Protein AF-A0A1Y2BAD6-F1 (afdb_monomer_lite)

Foldseek 3Di:
DDDDDDDDDDDDDDDDDDDDDDDDDDDDDDDDDDDDDDDDDPDPDPPPDPPDPDDDQALVLVLLLLVLLLDPQQLVVFPLQVLQVVVDDPRHSVNLNCCCNPPLSVLLNCVSNVNPSPCRLVPRPDALVSSLSSLVSSLVSSVSGPVVVSCVVRVDHPVVSNCCSNPPSNVVSSVVSND

Sequence (179 aa):
MQVGEGGKTKEEDCVEEQSSQTPGATPKSTPKKRKAPSSLVDDSSPSKKKPAPAEKVTSSQRVVILEGLNQPAVYKSVDMNKLATSFGGDVTAPKLVRHWREVLFFDLKAFFSGEAAKKSLGKASMGPEVRKGLWQAMVQACDKVDWKVVEERTGLSASKLKRHLRESMRKEGERFIAH

Radius of gyration: 30.67 Å; chains: 1; bounding box: 103×55×70 Å

Structure (mmCIF, N/CA/C/O backbone):
data_AF-A0A1Y2BAD6-F1
#
_entry.id   AF-A0A1Y2BAD6-F1
#
loop_
_atom_site.group_PDB
_atom_site.id
_atom_site.type_symbol
_atom_site.label_atom_id
_atom_site.label_alt_id
_atom_site.label_comp_id
_atom_site.label_asym_id
_atom_site.label_entity_id
_atom_site.label_seq_id
_atom_site.pdbx_PDB_ins_code
_atom_site.Cartn_x
_atom_site.Cartn_y
_atom_site.Cartn_z
_atom_site.occupancy
_atom_site.B_iso_or_equiv
_atom_site.auth_seq_id
_atom_site.auth_comp_id
_atom_site.auth_asym_id
_atom_site.auth_atom_id
_atom_site.pdbx_PDB_model_num
ATOM 1 N N . MET A 1 1 ? 69.033 7.366 4.267 1.00 39.00 1 MET A N 1
ATOM 2 C CA . MET A 1 1 ? 68.707 8.799 4.086 1.00 39.00 1 MET A CA 1
ATOM 3 C C . MET A 1 1 ? 67.229 8.835 3.725 1.00 39.00 1 MET A C 1
ATOM 5 O O . MET A 1 1 ? 66.862 8.057 2.864 1.00 39.00 1 MET A O 1
ATOM 9 N N . GLN A 1 2 ? 66.311 9.572 4.331 1.00 46.62 2 GLN A N 1
ATOM 10 C CA . GLN A 1 2 ? 66.334 10.571 5.390 1.00 46.62 2 GLN A CA 1
ATOM 11 C C . GLN A 1 2 ? 64.877 10.698 5.887 1.00 46.62 2 GLN A C 1
ATOM 13 O O . GLN A 1 2 ? 63.937 10.346 5.180 1.00 46.62 2 GLN A O 1
ATOM 18 N N . VAL A 1 3 ? 64.765 11.120 7.139 1.00 49.41 3 VAL A N 1
ATOM 19 C CA . VAL A 1 3 ? 63.607 11.272 8.034 1.00 49.41 3 VAL A CA 1
ATOM 20 C C . VAL A 1 3 ? 62.677 12.460 7.723 1.00 49.41 3 VAL A C 1
ATOM 22 O O . VAL A 1 3 ? 63.085 13.403 7.051 1.00 49.41 3 VAL A O 1
ATOM 25 N N . GLY A 1 4 ? 61.477 12.426 8.319 1.00 44.97 4 GLY A N 1
ATOM 26 C CA . GLY A 1 4 ? 60.566 13.555 8.601 1.00 44.97 4 GLY A CA 1
ATOM 27 C C . GLY A 1 4 ? 59.176 12.994 8.944 1.00 44.97 4 GLY A C 1
ATOM 28 O O . GLY A 1 4 ? 58.503 12.512 8.043 1.00 44.97 4 GLY A O 1
ATOM 29 N N . GLU A 1 5 ? 58.734 12.768 10.189 1.00 43.81 5 GLU A N 1
ATOM 30 C CA . GLU A 1 5 ? 58.626 13.595 11.414 1.00 43.81 5 GLU A CA 1
ATOM 31 C C . GLU A 1 5 ? 57.752 14.860 11.305 1.00 43.81 5 GLU A C 1
ATOM 33 O O . GLU A 1 5 ? 57.951 15.698 10.432 1.00 43.81 5 GLU A O 1
ATOM 38 N N . GLY A 1 6 ? 56.831 14.990 12.274 1.00 41.34 6 GLY A N 1
ATOM 39 C CA . GLY A 1 6 ? 56.012 16.172 12.585 1.00 41.34 6 GLY A CA 1
ATOM 40 C C . GLY A 1 6 ? 54.506 15.904 12.441 1.00 41.34 6 GLY A C 1
ATOM 41 O O . GLY A 1 6 ? 54.054 15.503 11.381 1.00 41.34 6 GLY A O 1
ATOM 42 N N . GLY A 1 7 ? 53.631 16.084 13.429 1.00 40.19 7 GLY A N 1
ATOM 43 C CA . GLY A 1 7 ? 53.750 16.686 14.751 1.00 40.19 7 GLY A CA 1
ATOM 44 C C . GLY A 1 7 ? 52.349 16.781 15.382 1.00 40.19 7 GLY A C 1
ATOM 45 O O . GLY A 1 7 ? 51.339 16.867 14.692 1.00 40.19 7 GLY A O 1
ATOM 46 N N . LYS A 1 8 ? 52.319 16.700 16.708 1.00 42.94 8 LYS A N 1
ATOM 47 C CA . LYS A 1 8 ? 51.188 16.635 17.650 1.00 42.94 8 LYS A CA 1
ATOM 48 C C . LYS A 1 8 ? 51.010 18.003 18.321 1.00 42.94 8 LYS A C 1
ATOM 50 O O . LYS A 1 8 ? 52.051 18.565 18.618 1.00 42.94 8 LYS A O 1
ATOM 55 N N . THR A 1 9 ? 49.768 18.427 18.628 1.00 42.84 9 THR A N 1
ATOM 56 C CA . THR A 1 9 ? 49.246 19.128 19.856 1.00 42.84 9 THR A CA 1
ATOM 57 C C . THR A 1 9 ? 47.919 19.855 19.536 1.00 42.84 9 THR A C 1
ATOM 59 O O . THR A 1 9 ? 47.806 20.398 18.445 1.00 42.84 9 THR A O 1
ATOM 62 N N . LYS A 1 10 ? 46.813 19.671 20.294 1.00 43.47 10 LYS A N 1
ATOM 63 C CA . LYS A 1 10 ? 46.394 20.316 21.581 1.00 43.47 10 LYS A CA 1
ATOM 64 C C . LYS A 1 10 ? 46.062 21.814 21.352 1.00 43.47 10 LYS A C 1
ATOM 66 O O . LYS A 1 10 ? 46.835 22.454 20.663 1.00 43.47 10 LYS A O 1
ATOM 71 N N . GLU A 1 11 ? 44.908 22.388 21.710 1.00 45.59 11 GLU A N 1
ATOM 72 C CA . GLU A 1 11 ? 44.357 22.796 23.031 1.00 45.59 11 GLU A CA 1
ATOM 73 C C . GLU A 1 11 ? 42.887 23.261 22.787 1.00 45.59 11 GLU A C 1
ATOM 75 O O . GLU A 1 11 ? 42.585 23.749 21.702 1.00 45.59 11 GLU A O 1
ATOM 80 N N . GLU A 1 12 ? 41.861 22.872 23.555 1.00 51.53 12 GLU A N 1
ATOM 81 C CA . GLU A 1 12 ? 41.352 23.494 24.801 1.00 51.53 12 GLU A CA 1
ATOM 82 C C . GLU A 1 12 ? 41.263 25.032 24.775 1.00 51.53 12 GLU A C 1
ATOM 84 O O . GLU A 1 12 ? 42.284 25.698 24.854 1.00 51.53 12 GLU A O 1
ATOM 89 N N . ASP A 1 13 ? 40.039 25.580 24.759 1.00 40.94 13 ASP A N 1
ATOM 90 C CA . ASP A 1 13 ? 39.724 26.786 25.536 1.00 40.94 13 ASP A CA 1
ATOM 91 C C . ASP A 1 13 ? 38.251 26.785 25.981 1.00 40.94 13 ASP A C 1
ATOM 93 O O . ASP A 1 13 ? 37.328 26.479 25.221 1.00 40.94 13 ASP A O 1
ATOM 97 N N . CYS A 1 14 ? 38.086 27.068 27.267 1.00 43.00 14 CYS A N 1
ATOM 98 C CA . CYS A 1 14 ? 36.879 27.098 28.068 1.00 43.00 14 CYS A CA 1
ATOM 99 C C . CYS A 1 14 ? 36.850 28.492 28.696 1.00 43.00 14 CYS A C 1
ATOM 101 O O . CYS A 1 14 ? 37.822 28.859 29.350 1.00 43.00 14 CYS A O 1
ATOM 103 N N . VAL A 1 15 ? 35.756 29.245 28.552 1.00 49.56 15 VAL A N 1
ATOM 104 C CA . VAL A 1 15 ? 35.548 30.485 29.317 1.00 49.56 15 VAL A CA 1
ATOM 105 C C . VAL A 1 15 ? 34.145 30.507 29.932 1.00 49.56 15 VAL A C 1
ATOM 107 O O . VAL A 1 15 ? 33.126 30.505 29.240 1.00 49.56 15 VAL A O 1
ATOM 110 N N . GLU A 1 16 ? 34.185 30.489 31.266 1.00 39.59 16 GLU A N 1
ATOM 111 C CA . GLU A 1 16 ? 33.206 30.838 32.308 1.00 39.59 16 GLU A CA 1
ATOM 112 C C . GLU A 1 16 ? 32.514 32.204 32.082 1.00 39.59 16 GLU A C 1
ATOM 114 O O . GLU A 1 16 ? 33.074 33.093 31.451 1.00 39.59 16 GLU A O 1
ATOM 119 N N . GLU A 1 17 ? 31.218 32.344 32.406 1.00 39.97 17 GLU A N 1
ATOM 120 C CA . GLU A 1 17 ? 30.652 32.882 33.680 1.00 39.97 17 GLU A CA 1
ATOM 121 C C . GLU A 1 17 ? 30.816 34.423 33.790 1.00 39.97 17 GLU A C 1
ATOM 123 O O . GLU A 1 17 ? 31.895 34.954 33.586 1.00 39.97 17 GLU A O 1
ATOM 128 N N . GLN A 1 18 ? 29.785 35.264 33.959 1.00 41.44 18 GLN A N 1
ATOM 129 C CA . GLN A 1 18 ? 28.949 35.523 35.151 1.00 41.44 18 GLN A CA 1
ATOM 130 C C . GLN A 1 18 ? 27.794 36.468 34.737 1.00 41.44 18 GLN A C 1
ATOM 132 O O . GLN A 1 18 ? 27.996 37.365 33.928 1.00 41.44 18 GLN A O 1
ATOM 137 N N . SER A 1 19 ? 26.519 36.243 35.081 1.00 46.19 19 SER A N 1
ATOM 138 C CA . SER A 1 19 ? 25.848 36.248 36.398 1.00 46.19 19 SER A CA 1
ATOM 139 C C . SER A 1 19 ? 25.616 37.648 36.989 1.00 46.19 19 SER A C 1
ATOM 141 O O . SER A 1 19 ? 26.572 38.376 37.231 1.00 46.19 19 SER A O 1
ATOM 143 N N . SER A 1 20 ? 24.334 37.982 37.228 1.00 38.62 20 SER A N 1
ATOM 144 C CA . SER A 1 20 ? 23.742 38.805 38.321 1.00 38.62 20 SER A CA 1
ATOM 145 C C . SER A 1 20 ? 22.277 39.128 37.934 1.00 38.62 20 SER A C 1
ATOM 147 O O . SER A 1 20 ? 22.054 39.740 36.895 1.00 38.62 20 SER A O 1
ATOM 149 N N . GLN A 1 21 ? 21.223 38.536 38.533 1.00 38.06 21 GLN A N 1
ATOM 150 C CA . GLN A 1 21 ? 20.546 38.896 39.810 1.00 38.06 21 GLN A CA 1
ATOM 151 C C . GLN A 1 21 ? 20.133 40.387 39.866 1.00 38.06 21 GLN A C 1
ATOM 153 O O . GLN A 1 21 ? 20.946 41.229 39.516 1.00 38.06 21 GLN A O 1
ATOM 158 N N . THR A 1 22 ? 18.939 40.860 40.265 1.00 38.44 22 THR A N 1
ATOM 159 C CA . THR A 1 22 ? 17.765 40.429 41.087 1.00 38.44 22 THR A CA 1
ATOM 160 C C . THR A 1 22 ? 16.689 41.562 40.921 1.00 38.44 22 THR A C 1
ATOM 162 O O . THR A 1 22 ? 16.878 42.399 40.041 1.00 38.44 22 THR A O 1
ATOM 165 N N . PRO A 1 23 ? 15.685 41.825 41.798 1.00 43.16 23 PRO A N 1
ATOM 166 C CA . PRO A 1 23 ? 14.590 41.051 42.420 1.00 43.16 23 PRO A CA 1
ATOM 167 C C . PRO A 1 23 ? 13.195 41.729 42.196 1.00 43.16 23 PRO A C 1
ATOM 169 O O . PRO A 1 23 ? 13.117 42.831 41.662 1.00 43.16 23 PRO A O 1
ATOM 172 N N . GLY A 1 24 ? 12.073 41.163 42.680 1.00 37.03 24 GLY A N 1
ATOM 173 C CA . GLY A 1 24 ? 10.842 41.971 42.836 1.00 37.03 24 GLY A CA 1
ATOM 174 C C . GLY A 1 24 ? 9.529 41.234 43.125 1.00 37.03 24 GLY A C 1
ATOM 175 O O . GLY A 1 24 ? 9.007 40.528 42.277 1.00 37.03 24 GLY A O 1
ATOM 176 N N . ALA A 1 25 ? 8.990 41.442 44.326 1.00 36.22 25 ALA A N 1
ATOM 177 C CA . ALA A 1 25 ? 7.845 40.789 44.966 1.00 36.22 25 ALA A CA 1
ATOM 178 C C . ALA A 1 25 ? 6.427 41.080 44.397 1.00 36.22 25 ALA A C 1
ATOM 180 O O . ALA A 1 25 ? 6.145 42.148 43.864 1.00 36.22 25 ALA A O 1
ATOM 181 N N . THR A 1 26 ? 5.501 40.138 44.635 1.00 46.66 26 THR A N 1
ATOM 182 C CA . THR A 1 26 ? 4.020 40.242 44.534 1.00 46.66 26 THR A CA 1
ATOM 183 C C . THR A 1 26 ? 3.395 41.222 45.547 1.00 46.66 26 THR A C 1
ATOM 185 O O . THR A 1 26 ? 3.967 41.379 46.627 1.00 46.66 26 THR A O 1
ATOM 188 N N . PRO A 1 27 ? 2.175 41.776 45.310 1.00 45.00 27 PRO A N 1
ATOM 189 C CA . PRO A 1 27 ? 0.987 41.232 46.012 1.00 45.00 27 PRO A CA 1
ATOM 190 C C . PRO A 1 27 ? -0.406 41.369 45.318 1.00 45.00 27 PRO A C 1
ATOM 192 O O . PRO A 1 27 ? -0.667 42.282 44.548 1.00 45.00 27 PRO A O 1
ATOM 195 N N . LYS A 1 28 ? -1.318 40.452 45.704 1.00 42.19 28 LYS A N 1
ATOM 196 C CA . LYS A 1 28 ? -2.795 40.552 45.903 1.00 42.19 28 LYS A CA 1
ATOM 197 C C . LYS A 1 28 ? -3.665 41.459 45.000 1.00 42.19 28 LYS A C 1
ATOM 199 O O . LYS A 1 28 ? -3.649 42.674 45.146 1.00 42.19 28 LYS A O 1
ATOM 204 N N . SER A 1 29 ? -4.679 40.852 44.360 1.00 42.31 29 SER A N 1
ATOM 205 C CA . SER A 1 29 ? -6.062 41.371 44.424 1.00 42.31 29 SER A CA 1
ATOM 206 C C . SER A 1 29 ? -7.125 40.290 44.154 1.00 42.31 29 SER A C 1
ATOM 208 O O . SER A 1 29 ? -7.172 39.676 43.092 1.00 42.31 29 SER A O 1
ATOM 210 N N . THR A 1 30 ? -7.978 40.050 45.150 1.00 52.09 30 THR A N 1
ATOM 211 C CA . THR A 1 30 ? -9.222 39.256 45.109 1.00 52.09 30 THR A CA 1
ATOM 212 C C . THR A 1 30 ? -10.413 40.104 44.656 1.00 52.09 30 THR A C 1
ATOM 214 O O . THR A 1 30 ? -10.583 41.195 45.203 1.00 52.09 30 THR A O 1
ATOM 217 N N . PRO A 1 31 ? -11.363 39.561 43.868 1.00 43.06 31 PRO A N 1
ATOM 218 C CA . PRO A 1 31 ? -12.725 40.090 43.817 1.00 43.06 31 PRO A CA 1
ATOM 219 C C . PRO A 1 31 ? -13.739 39.185 44.545 1.00 43.06 31 PRO A C 1
ATOM 221 O O . PRO A 1 31 ? -14.096 38.097 44.108 1.00 43.06 31 PRO A O 1
ATOM 224 N N . LYS A 1 32 ? -14.186 39.694 45.696 1.00 51.34 32 LYS A N 1
ATOM 225 C CA . LYS A 1 32 ? -15.538 39.680 46.290 1.00 51.34 32 LYS A CA 1
ATOM 226 C C . LYS A 1 32 ? -16.498 38.507 45.979 1.00 51.34 32 LYS A C 1
ATOM 228 O O . LYS A 1 32 ? -17.214 38.476 44.984 1.00 51.34 32 LYS A O 1
ATOM 233 N N . LYS A 1 33 ? -16.648 37.652 46.994 1.00 46.88 33 LYS A N 1
ATOM 234 C CA . LYS A 1 33 ? -17.788 36.760 47.266 1.00 46.88 33 LYS A CA 1
ATOM 235 C C . LYS A 1 33 ? -19.116 37.542 47.236 1.00 46.88 33 LYS A C 1
ATOM 237 O O . LYS A 1 33 ? -19.305 38.452 48.042 1.00 46.88 33 LYS A O 1
ATOM 242 N N . ARG A 1 34 ? -20.060 37.151 46.374 1.00 54.31 34 ARG A N 1
ATOM 243 C CA . ARG A 1 34 ? -21.489 37.491 46.495 1.00 54.31 34 ARG A CA 1
ATOM 244 C C . ARG A 1 34 ? -22.258 36.199 46.783 1.00 54.31 34 ARG A C 1
ATOM 246 O O . ARG A 1 34 ? -22.212 35.267 45.991 1.00 54.31 34 ARG A O 1
ATOM 253 N N . LYS A 1 35 ? -22.907 36.134 47.951 1.00 49.06 35 LYS A N 1
ATOM 254 C CA . LYS A 1 35 ? -23.907 35.113 48.295 1.00 49.06 35 LYS A CA 1
ATOM 255 C C . LYS A 1 35 ? -25.273 35.582 47.785 1.00 49.06 35 LYS A C 1
ATOM 257 O O . LYS A 1 35 ? -25.617 36.738 48.016 1.00 49.06 35 LYS A O 1
ATOM 262 N N . ALA A 1 36 ? -26.050 34.676 47.202 1.00 51.16 36 ALA A N 1
ATOM 263 C CA . ALA A 1 36 ? -27.513 34.710 47.224 1.00 51.16 36 ALA A CA 1
ATOM 264 C C . ALA A 1 36 ? -28.055 33.258 47.170 1.00 51.16 36 ALA A C 1
ATOM 266 O O . ALA A 1 36 ? -27.314 32.376 46.731 1.00 51.16 36 ALA A O 1
ATOM 267 N N . PRO A 1 37 ? -29.259 32.999 47.717 1.00 49.28 37 PRO A N 1
ATOM 268 C CA . PRO A 1 37 ? -29.639 31.728 48.341 1.00 49.28 37 PRO A CA 1
ATOM 269 C C . PRO A 1 37 ? -30.415 30.763 47.427 1.00 49.28 37 PRO A C 1
ATOM 271 O O . PRO A 1 37 ? -30.797 31.111 46.317 1.00 49.28 37 PRO A O 1
ATOM 274 N N . SER A 1 38 ? -30.611 29.550 47.961 1.00 46.69 38 SER A N 1
ATOM 275 C CA . SER A 1 38 ? -31.415 28.404 47.508 1.00 46.69 38 SER A CA 1
ATOM 276 C C . SER A 1 38 ? -32.386 28.601 46.341 1.00 46.69 38 SER A C 1
ATOM 278 O O . SER A 1 38 ? -33.317 29.393 46.425 1.00 46.69 38 SER A O 1
ATOM 280 N N . SER A 1 39 ? -32.310 27.682 45.376 1.00 44.94 39 SER A N 1
ATOM 281 C CA . SER A 1 39 ? -33.506 26.992 44.890 1.00 44.94 39 SER A CA 1
ATOM 282 C C . SER A 1 39 ? -33.137 25.558 44.510 1.00 44.94 39 SER A C 1
ATOM 284 O O . SER A 1 39 ? -32.268 25.333 43.669 1.00 44.94 39 SER A O 1
ATOM 286 N N . LEU A 1 40 ? -33.766 24.604 45.197 1.00 54.28 40 LEU A N 1
ATOM 287 C CA . LEU A 1 40 ? -33.840 23.201 44.808 1.00 54.28 40 LEU A CA 1
ATOM 288 C C . LEU A 1 40 ? -34.546 23.120 43.452 1.00 54.28 40 LEU A C 1
ATOM 290 O O . LEU A 1 40 ? -35.725 23.449 43.359 1.00 54.28 40 LEU A O 1
ATOM 294 N N . VAL A 1 41 ? -33.841 22.645 42.431 1.00 42.47 41 VAL A N 1
ATOM 295 C CA . VAL A 1 41 ? -34.467 21.991 41.282 1.00 42.47 41 VAL A CA 1
ATOM 296 C C . VAL A 1 41 ? -33.768 20.653 41.085 1.00 42.47 41 VAL A C 1
ATOM 298 O O . VAL A 1 41 ? -32.595 20.577 40.721 1.00 42.47 41 VAL A O 1
ATOM 301 N N . ASP A 1 42 ? -34.498 19.606 41.448 1.00 48.50 42 ASP A N 1
ATOM 302 C CA . ASP A 1 42 ? -34.294 18.253 40.964 1.00 48.50 42 ASP A CA 1
ATOM 303 C C . ASP A 1 42 ? -34.515 18.293 39.447 1.00 48.50 42 ASP A C 1
ATOM 305 O O . ASP A 1 42 ? -35.631 18.499 38.978 1.00 48.50 42 ASP A O 1
ATOM 309 N N . ASP A 1 43 ? -33.433 18.212 38.681 1.00 37.69 43 ASP A N 1
ATOM 310 C CA . ASP A 1 43 ? -33.495 17.865 37.268 1.00 37.69 43 ASP A CA 1
ATOM 311 C C . ASP A 1 43 ? -32.329 16.918 37.007 1.00 37.69 43 ASP A C 1
ATOM 313 O O . ASP A 1 43 ? -31.162 17.315 36.923 1.00 37.69 43 ASP A O 1
ATOM 317 N N . SER A 1 44 ? -32.654 15.625 36.977 1.00 45.78 44 SER A N 1
ATOM 318 C CA . SER A 1 44 ? -31.771 14.548 36.539 1.00 45.78 44 SER A CA 1
ATOM 319 C C . SER A 1 44 ? -31.402 14.750 35.067 1.00 45.78 44 SER A C 1
ATOM 321 O O . SER A 1 44 ? -31.885 14.064 34.170 1.00 45.78 44 SER A O 1
ATOM 323 N N . SER A 1 45 ? -30.510 15.703 34.816 1.00 47.38 45 SER A N 1
ATOM 324 C CA . SER A 1 45 ? -29.887 15.912 33.521 1.00 47.38 45 SER A CA 1
ATOM 325 C C . SER A 1 45 ? -28.984 14.713 33.207 1.00 47.38 45 SER A C 1
ATOM 327 O O . SER A 1 45 ? -28.077 14.408 33.995 1.00 47.38 45 SER A O 1
ATOM 329 N N . PRO A 1 46 ? -29.167 14.024 32.062 1.00 52.38 46 PRO A N 1
ATOM 330 C CA . PRO A 1 46 ? -28.282 12.941 31.670 1.00 52.38 46 PRO A CA 1
ATOM 331 C C . PRO A 1 46 ? -26.878 13.519 31.540 1.00 52.38 46 PRO A C 1
ATOM 333 O O . PRO A 1 46 ? -26.627 14.441 30.760 1.00 52.38 46 PRO A O 1
ATOM 336 N N . SER A 1 47 ? -25.967 12.999 32.362 1.00 50.84 47 SER A N 1
ATOM 337 C CA . SER A 1 47 ? -24.569 13.406 32.381 1.00 50.84 47 SER A CA 1
ATOM 338 C C . SER A 1 47 ? -24.044 13.457 30.950 1.00 50.84 47 SER A C 1
ATOM 340 O O . SER A 1 47 ? -23.938 12.420 30.291 1.00 50.84 47 SER A O 1
ATOM 342 N N . LYS A 1 48 ? -23.714 14.663 30.468 1.00 52.56 48 LYS A N 1
ATOM 343 C CA . LYS A 1 48 ? -22.970 14.882 29.225 1.00 52.56 48 LYS A CA 1
ATOM 344 C C . LYS A 1 48 ? -21.593 14.244 29.396 1.00 52.56 48 LYS A C 1
ATOM 346 O O . LYS A 1 48 ? -20.618 14.913 29.735 1.00 52.56 48 LYS A O 1
ATOM 351 N N . LYS A 1 49 ? -21.515 12.922 29.219 1.00 61.19 49 LYS A N 1
ATOM 352 C CA . LYS A 1 49 ? -20.253 12.201 29.094 1.00 61.19 49 LYS A CA 1
ATOM 353 C C . LYS A 1 49 ? -19.524 12.866 27.934 1.00 61.19 49 LYS A C 1
ATOM 355 O O . LYS A 1 49 ? -20.061 12.938 26.829 1.00 61.19 49 LYS A O 1
ATOM 360 N N . LYS A 1 50 ? -18.334 13.412 28.204 1.00 60.41 50 LYS A N 1
ATOM 361 C CA . LYS A 1 50 ? -17.436 13.888 27.147 1.00 60.41 50 LYS A CA 1
ATOM 362 C C . LYS A 1 50 ? -17.357 12.773 26.095 1.00 60.41 50 LYS A C 1
ATOM 364 O O . LYS A 1 50 ? -17.209 11.617 26.506 1.00 60.41 50 LYS A O 1
ATOM 369 N N . PRO A 1 51 ? -17.501 13.073 24.791 1.00 56.97 51 PRO A N 1
ATOM 370 C CA . PRO A 1 51 ? -17.352 12.049 23.771 1.00 56.97 51 PRO A CA 1
ATOM 371 C C . PRO A 1 51 ? -16.015 11.349 24.007 1.00 56.97 51 PRO A C 1
ATOM 373 O O . PRO A 1 51 ? -15.006 12.012 24.271 1.00 56.97 51 PRO A O 1
ATOM 376 N N . ALA A 1 52 ? -16.039 10.015 24.001 1.00 58.72 52 ALA A N 1
ATOM 377 C CA . ALA A 1 52 ? -14.826 9.227 24.134 1.00 58.72 52 ALA A CA 1
ATOM 378 C C . ALA A 1 52 ? -13.790 9.744 23.118 1.00 58.72 52 ALA A C 1
ATOM 380 O O . ALA A 1 52 ? -14.180 10.148 22.014 1.00 58.72 52 ALA A O 1
ATOM 381 N N . PRO A 1 53 ? -12.493 9.779 23.472 1.00 56.28 53 PRO A N 1
ATOM 382 C CA . PRO A 1 53 ? -11.456 10.172 22.530 1.00 56.28 53 PRO A CA 1
ATOM 383 C C . PRO A 1 53 ? -11.641 9.384 21.232 1.00 56.28 53 PRO A C 1
ATOM 385 O O . PRO A 1 53 ? -11.795 8.165 21.277 1.00 56.28 53 PRO A O 1
ATOM 388 N N . ALA A 1 54 ? -11.667 10.070 20.086 1.00 66.81 54 ALA A N 1
ATOM 389 C CA . ALA A 1 54 ? -11.808 9.400 18.801 1.00 66.81 54 ALA A CA 1
ATOM 390 C C . ALA A 1 54 ? -10.716 8.328 18.679 1.00 66.81 54 ALA A C 1
ATOM 392 O O . ALA A 1 54 ? -9.531 8.666 18.712 1.00 66.81 54 ALA A O 1
ATO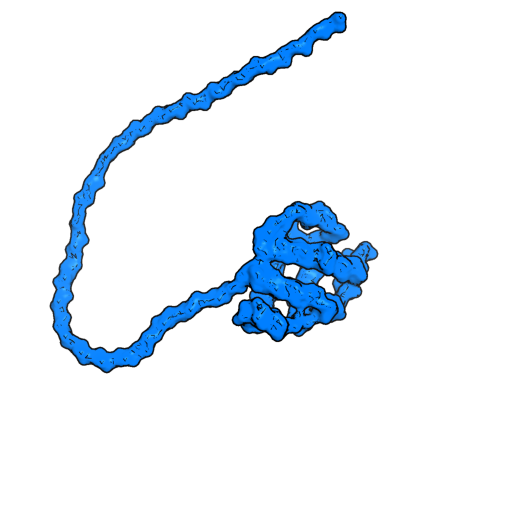M 393 N N . GLU A 1 55 ? -11.106 7.053 18.562 1.00 71.00 55 GLU A N 1
ATOM 394 C CA . GLU A 1 55 ? -10.142 5.958 18.436 1.00 71.00 55 GLU A CA 1
ATOM 395 C C . GLU A 1 55 ? -9.208 6.239 17.263 1.00 71.00 55 GLU A C 1
ATOM 397 O O . GLU A 1 55 ? -9.647 6.400 16.118 1.00 71.00 55 GLU A O 1
ATOM 402 N N . LYS A 1 56 ? -7.914 6.340 17.550 1.00 85.94 56 LYS A N 1
ATOM 403 C CA . LYS A 1 56 ? -6.880 6.546 16.539 1.00 85.94 56 LYS A CA 1
ATOM 404 C C . LYS A 1 56 ? -6.385 5.185 16.070 1.00 85.94 56 LYS A C 1
ATOM 406 O O . LYS A 1 56 ? -6.183 4.297 16.889 1.00 85.94 56 LYS A O 1
ATOM 411 N N . VAL A 1 57 ? -6.156 5.041 14.765 1.00 90.62 57 VAL A N 1
ATOM 412 C CA . VAL A 1 57 ? -5.566 3.817 14.208 1.00 90.62 57 VAL A CA 1
ATOM 413 C C . VAL A 1 57 ? -4.079 3.770 14.572 1.00 90.62 57 VAL A C 1
ATOM 415 O O . VAL A 1 57 ? -3.300 4.613 14.112 1.00 90.62 57 VAL A O 1
ATOM 418 N N . THR A 1 58 ? -3.701 2.806 15.410 1.00 93.06 58 THR A N 1
ATOM 419 C CA . THR A 1 58 ? -2.338 2.626 15.935 1.00 93.06 58 THR A CA 1
ATOM 420 C C . THR A 1 58 ? -1.382 2.071 14.877 1.00 93.06 58 THR A C 1
ATOM 422 O O . THR A 1 58 ? -1.818 1.507 13.873 1.00 93.06 58 THR A O 1
ATOM 425 N N . SER A 1 59 ? -0.067 2.189 15.095 1.0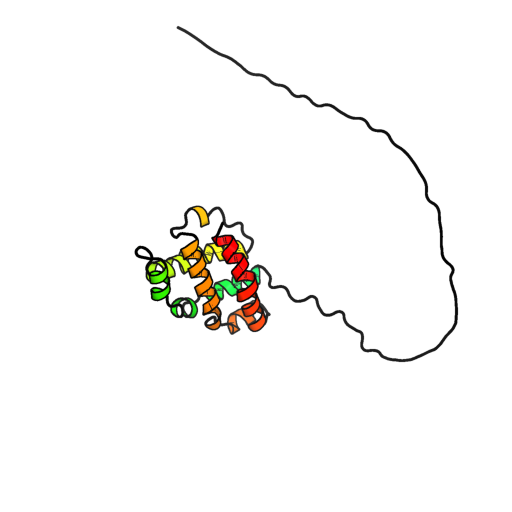0 92.69 59 SER A N 1
ATOM 426 C CA . SER A 1 59 ? 0.957 1.623 14.196 1.00 92.69 59 SER A CA 1
ATOM 427 C C . SER A 1 59 ? 0.762 0.121 13.968 1.00 92.69 59 SER A C 1
ATOM 429 O O . SER A 1 59 ? 0.753 -0.337 12.828 1.00 92.69 59 SER A O 1
ATOM 431 N N . SER A 1 60 ? 0.474 -0.640 15.028 1.00 93.31 60 SER A N 1
ATOM 432 C CA . SER A 1 60 ? 0.185 -2.075 14.924 1.00 93.31 60 SER A CA 1
ATOM 433 C C . SER A 1 60 ? -1.047 -2.357 14.061 1.00 93.31 60 SER A C 1
ATOM 435 O O . SER A 1 60 ? -1.007 -3.232 13.202 1.00 93.31 60 SER A O 1
ATOM 437 N N . GLN A 1 61 ? -2.128 -1.585 14.215 1.00 95.25 61 GLN A N 1
ATOM 438 C CA . GLN A 1 61 ? -3.326 -1.739 13.380 1.00 95.25 61 GLN A CA 1
ATOM 439 C C . GLN A 1 61 ? -3.043 -1.394 11.909 1.00 95.25 61 GLN A C 1
ATOM 441 O O . GLN A 1 61 ? -3.546 -2.068 11.014 1.00 95.25 61 GLN A O 1
ATOM 446 N N . ARG A 1 62 ? -2.194 -0.393 11.636 1.00 94.75 62 ARG A N 1
ATOM 447 C CA . ARG A 1 62 ? -1.760 -0.051 10.267 1.00 94.75 62 ARG A CA 1
ATOM 448 C C . ARG A 1 62 ? -0.992 -1.196 9.608 1.00 94.75 62 ARG A C 1
ATOM 450 O O . ARG A 1 62 ? -1.200 -1.463 8.426 1.00 94.75 62 ARG A O 1
ATOM 457 N N . VAL A 1 63 ? -0.157 -1.906 10.366 1.00 95.81 63 VAL A N 1
ATOM 458 C CA . VAL A 1 63 ? 0.529 -3.112 9.881 1.00 95.81 63 VAL A CA 1
ATOM 459 C C . VAL A 1 63 ? -0.475 -4.208 9.513 1.00 95.81 63 VAL A C 1
ATOM 461 O O . VAL A 1 63 ? -0.344 -4.807 8.449 1.00 95.81 63 VAL A O 1
ATOM 464 N N . VAL A 1 64 ? -1.518 -4.426 10.321 1.00 96.56 64 VAL A N 1
ATOM 465 C CA . VAL A 1 64 ? -2.571 -5.410 10.002 1.00 96.56 64 VAL A CA 1
ATOM 466 C C . VAL A 1 64 ? -3.314 -5.040 8.710 1.00 96.56 64 VAL A C 1
ATOM 468 O O . VAL A 1 64 ? -3.578 -5.913 7.884 1.00 96.56 64 VAL A O 1
ATOM 471 N N . ILE A 1 65 ? -3.596 -3.751 8.481 1.00 95.75 65 ILE A N 1
ATOM 472 C CA . ILE A 1 65 ? -4.179 -3.275 7.212 1.00 95.75 65 ILE A CA 1
ATOM 473 C C . ILE A 1 65 ? -3.261 -3.625 6.028 1.00 95.75 65 ILE A C 1
ATOM 475 O O . ILE A 1 65 ? -3.732 -4.134 5.010 1.00 95.75 65 ILE A O 1
ATOM 479 N N . LEU A 1 66 ? -1.953 -3.374 6.153 1.00 95.62 66 LEU A N 1
ATOM 480 C CA . LEU A 1 66 ? -0.971 -3.702 5.111 1.00 95.62 66 LEU A CA 1
ATOM 481 C C . LEU A 1 66 ? -0.902 -5.199 4.825 1.00 95.62 66 LEU A C 1
ATOM 483 O O . LEU A 1 66 ? -0.844 -5.592 3.662 1.00 95.62 66 LEU A O 1
ATOM 487 N N . GLU A 1 67 ? -0.937 -6.039 5.857 1.00 95.62 67 GLU A N 1
ATOM 488 C CA . GLU A 1 67 ? -0.985 -7.496 5.692 1.00 95.62 67 GLU A CA 1
ATOM 489 C C . GLU A 1 67 ? -2.219 -7.934 4.894 1.00 95.62 67 GLU A C 1
ATOM 491 O O . GLU A 1 67 ? -2.117 -8.822 4.047 1.00 95.62 67 GLU A O 1
ATOM 496 N N . GLY A 1 68 ? -3.358 -7.262 5.091 1.00 94.81 68 GLY A N 1
ATOM 497 C CA . GLY A 1 68 ? -4.557 -7.453 4.276 1.00 94.81 68 GLY A CA 1
ATOM 498 C C . GLY A 1 68 ? -4.341 -7.119 2.795 1.00 94.81 68 GLY A C 1
ATOM 499 O O . GLY A 1 68 ? -4.820 -7.842 1.924 1.00 94.81 68 GLY A O 1
ATOM 500 N N . LEU A 1 69 ? -3.570 -6.072 2.486 1.00 94.25 69 LEU A N 1
ATOM 501 C CA . LEU A 1 69 ? -3.236 -5.692 1.105 1.00 94.25 69 LEU A CA 1
ATOM 502 C C . LEU A 1 69 ? -2.259 -6.658 0.421 1.00 94.25 69 LEU A C 1
ATOM 504 O O . LEU A 1 69 ? -2.228 -6.733 -0.806 1.00 94.25 69 LEU A O 1
ATOM 508 N N . ASN A 1 70 ? -1.473 -7.418 1.184 1.00 94.88 70 ASN A N 1
ATOM 509 C CA . ASN A 1 70 ? -0.538 -8.401 0.630 1.00 94.88 70 ASN A CA 1
ATOM 510 C C . ASN A 1 70 ? -1.201 -9.747 0.281 1.00 94.88 70 ASN A C 1
ATOM 512 O O . ASN A 1 70 ? -0.528 -10.717 -0.074 1.00 94.88 70 ASN A O 1
ATOM 516 N N . GLN A 1 71 ? -2.529 -9.830 0.371 1.00 93.56 71 GLN A N 1
ATOM 517 C CA . GLN A 1 71 ? -3.269 -11.034 0.019 1.00 93.56 71 GLN A CA 1
ATOM 518 C C . GLN A 1 71 ? -3.333 -11.235 -1.503 1.00 93.56 71 GLN A C 1
ATOM 520 O O . GLN A 1 71 ? -3.528 -10.266 -2.246 1.00 93.56 71 GLN A O 1
ATOM 525 N N . PRO A 1 72 ? -3.264 -12.488 -1.998 1.00 92.06 72 PRO A N 1
ATOM 526 C CA . PRO A 1 72 ? -3.396 -12.792 -3.421 1.00 92.06 72 PRO A CA 1
ATOM 527 C C . PRO A 1 72 ? -4.649 -12.224 -4.075 1.00 92.06 72 PRO A C 1
ATOM 529 O O . PRO A 1 72 ? -4.583 -11.779 -5.217 1.00 92.06 72 PRO A O 1
ATOM 532 N N . ALA A 1 73 ? -5.771 -12.195 -3.356 1.00 91.31 73 ALA A N 1
ATOM 533 C CA . ALA A 1 73 ? -7.020 -11.626 -3.853 1.00 91.31 73 ALA A CA 1
ATOM 534 C C . ALA A 1 73 ? -6.888 -10.141 -4.243 1.00 91.31 73 ALA A C 1
ATOM 536 O O . ALA A 1 73 ? -7.538 -9.694 -5.185 1.00 91.31 73 ALA A O 1
ATOM 537 N N . VAL A 1 74 ? -6.017 -9.392 -3.560 1.00 92.50 74 VAL A N 1
ATOM 538 C CA . VAL A 1 74 ? -5.831 -7.954 -3.775 1.00 92.50 74 VAL A CA 1
ATOM 539 C C . VAL A 1 74 ? -4.955 -7.710 -4.993 1.00 92.50 74 VAL A C 1
ATOM 541 O O . VAL A 1 74 ? -5.424 -7.139 -5.974 1.00 92.50 74 VAL A O 1
ATOM 544 N N . TYR A 1 75 ? -3.709 -8.185 -5.005 1.00 89.50 75 TYR A N 1
ATOM 545 C CA . TYR A 1 75 ? -2.809 -7.877 -6.122 1.00 89.50 75 TYR A CA 1
ATOM 546 C C . TYR A 1 75 ? -3.185 -8.600 -7.427 1.00 89.50 75 TYR A C 1
ATOM 548 O O . TYR A 1 75 ? -2.799 -8.130 -8.491 1.00 89.50 75 TYR A O 1
ATOM 556 N N . LYS A 1 76 ? -3.973 -9.689 -7.382 1.00 91.81 76 LYS A N 1
ATOM 557 C CA . LYS A 1 76 ? -4.590 -10.284 -8.588 1.00 91.81 76 LYS A CA 1
ATOM 558 C C . LYS A 1 76 ? -5.774 -9.476 -9.126 1.00 91.81 76 LYS A C 1
ATOM 560 O O . LYS A 1 76 ? -6.138 -9.652 -10.281 1.00 91.81 76 LYS A O 1
ATOM 565 N N . SER A 1 77 ? -6.387 -8.623 -8.305 1.00 93.94 77 SER A N 1
ATOM 566 C CA . SER A 1 77 ? -7.469 -7.728 -8.742 1.00 93.94 77 SER A CA 1
ATOM 567 C C . SER A 1 77 ? -6.968 -6.439 -9.390 1.00 93.94 77 SER A C 1
ATOM 569 O O . SER A 1 77 ? -7.736 -5.735 -10.041 1.00 93.94 77 SER A O 1
ATOM 571 N N . VAL A 1 78 ? -5.684 -6.129 -9.208 1.00 94.25 78 VAL A N 1
ATOM 572 C CA . VAL A 1 78 ? -5.029 -4.989 -9.838 1.00 94.25 78 VAL A CA 1
ATOM 573 C C . VAL A 1 78 ? -4.612 -5.375 -11.249 1.00 94.25 78 VAL A C 1
ATOM 575 O O . VAL A 1 78 ? -3.937 -6.383 -11.454 1.00 94.25 78 VAL A O 1
ATOM 578 N N . ASP A 1 79 ? -4.972 -4.541 -12.222 1.00 94.19 79 ASP A N 1
ATOM 579 C CA . ASP A 1 79 ? -4.515 -4.692 -13.601 1.00 94.19 79 ASP A CA 1
ATOM 580 C C . ASP A 1 79 ? -3.044 -4.266 -13.729 1.00 94.19 79 ASP A C 1
ATOM 582 O O . ASP A 1 79 ? -2.699 -3.142 -14.104 1.00 94.19 79 ASP A O 1
ATOM 586 N N . MET A 1 80 ? -2.160 -5.194 -13.368 1.00 94.25 80 MET A N 1
ATOM 587 C CA . MET A 1 80 ? -0.711 -5.009 -13.405 1.00 94.25 80 MET A CA 1
ATOM 588 C C . MET A 1 80 ? -0.180 -4.827 -14.826 1.00 94.25 80 MET A C 1
ATOM 590 O O . MET A 1 80 ? 0.874 -4.219 -14.997 1.00 94.25 80 MET A O 1
ATOM 594 N N . ASN A 1 81 ? -0.883 -5.343 -15.840 1.00 93.69 81 ASN A N 1
ATOM 595 C CA . ASN A 1 81 ? -0.488 -5.164 -17.236 1.00 93.69 81 ASN A CA 1
ATOM 596 C C . ASN A 1 81 ? -0.717 -3.719 -17.657 1.00 93.69 81 ASN A C 1
ATOM 598 O O . ASN A 1 81 ? 0.215 -3.071 -18.123 1.00 93.69 81 ASN A O 1
ATOM 602 N N . LYS A 1 82 ? -1.910 -3.180 -17.390 1.00 94.19 82 LYS A N 1
ATOM 603 C CA . LYS A 1 82 ? -2.209 -1.768 -17.641 1.00 94.19 82 LYS A CA 1
ATOM 604 C C . LYS A 1 82 ? -1.260 -0.839 -16.885 1.00 94.19 82 LYS A C 1
ATOM 606 O O . LYS A 1 82 ? -0.784 0.146 -17.449 1.00 94.19 82 LYS A O 1
ATOM 611 N N . LEU A 1 83 ? -0.961 -1.160 -15.626 1.00 93.44 83 LEU A N 1
ATOM 612 C CA . LEU A 1 83 ? -0.019 -0.385 -14.823 1.00 93.44 83 LEU A CA 1
ATOM 613 C C . LEU A 1 83 ? 1.402 -0.433 -15.416 1.00 93.44 83 LEU A C 1
ATOM 615 O O . LEU A 1 83 ? 2.032 0.608 -15.569 1.00 93.44 83 LEU A O 1
ATOM 619 N N . ALA A 1 84 ? 1.884 -1.611 -15.817 1.00 93.12 84 ALA A N 1
ATOM 620 C CA . ALA A 1 84 ? 3.176 -1.769 -16.483 1.00 93.12 84 ALA A CA 1
ATOM 621 C C . ALA A 1 84 ? 3.264 -0.954 -17.786 1.00 93.12 84 ALA A C 1
ATOM 623 O O . ALA A 1 84 ? 4.226 -0.211 -17.977 1.00 93.12 84 ALA A O 1
ATOM 624 N N . THR A 1 85 ? 2.230 -1.003 -18.634 1.00 93.25 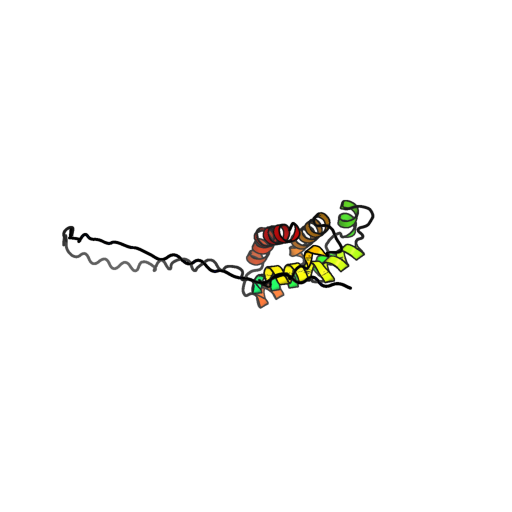85 THR A N 1
ATOM 625 C CA . THR A 1 85 ? 2.163 -0.218 -19.879 1.00 93.25 85 THR A CA 1
ATOM 626 C C . THR A 1 85 ? 2.282 1.286 -19.629 1.00 93.25 85 THR A C 1
ATOM 628 O O . THR A 1 85 ? 2.887 1.983 -20.437 1.00 93.25 85 THR A O 1
ATOM 631 N N . SER A 1 86 ? 1.767 1.789 -18.501 1.00 93.00 86 SER A N 1
ATOM 632 C CA . SER A 1 86 ? 1.856 3.216 -18.158 1.00 93.00 86 SER A CA 1
ATOM 633 C C . SER A 1 86 ? 3.272 3.699 -17.816 1.00 93.00 86 SER A C 1
ATOM 635 O O . SER A 1 86 ? 3.535 4.895 -17.899 1.00 93.00 86 SER A O 1
ATOM 637 N N . PHE A 1 87 ? 4.186 2.787 -17.466 1.00 89.81 87 PHE A N 1
ATOM 638 C CA . PHE A 1 87 ? 5.563 3.118 -17.084 1.00 89.81 87 PHE A CA 1
ATOM 639 C C . PHE A 1 87 ? 6.600 2.876 -18.191 1.00 89.81 87 PHE A C 1
ATOM 641 O O . PHE A 1 87 ? 7.707 3.400 -18.099 1.00 89.81 87 PHE A O 1
ATOM 648 N N . GLY A 1 88 ? 6.264 2.112 -19.235 1.00 81.50 88 GLY A N 1
ATOM 649 C CA . GLY A 1 88 ? 7.161 1.840 -20.363 1.00 81.50 88 GLY A CA 1
ATOM 650 C C . GLY A 1 88 ? 8.036 0.582 -20.224 1.00 81.50 88 GLY A C 1
ATOM 651 O O . GLY A 1 88 ? 7.903 -0.208 -19.290 1.00 81.50 88 GLY A O 1
ATOM 652 N N . GLY A 1 89 ? 8.910 0.384 -21.220 1.00 73.19 89 GLY A N 1
ATOM 653 C CA . GLY A 1 89 ? 9.377 -0.923 -21.719 1.00 73.19 89 GLY A CA 1
ATOM 654 C C . GLY A 1 89 ? 10.110 -1.873 -20.764 1.00 73.19 89 GLY A C 1
ATOM 655 O O . GLY A 1 89 ? 10.124 -3.074 -21.026 1.00 73.19 89 GLY A O 1
ATOM 656 N N . ASP A 1 90 ? 10.660 -1.397 -19.647 1.00 83.56 90 ASP A N 1
ATOM 657 C CA . ASP A 1 90 ? 11.413 -2.256 -18.717 1.00 83.56 90 ASP A CA 1
ATOM 658 C C . ASP A 1 90 ? 10.574 -2.800 -17.553 1.00 83.56 90 ASP A C 1
ATOM 660 O O . ASP A 1 90 ? 10.978 -3.757 -16.870 1.00 83.56 90 ASP A O 1
ATOM 664 N N . VAL A 1 91 ? 9.395 -2.220 -17.320 1.00 91.50 91 VAL A N 1
ATOM 665 C CA . VAL A 1 91 ? 8.489 -2.608 -16.239 1.00 91.50 91 VAL A CA 1
ATOM 666 C C . VAL A 1 91 ? 7.464 -3.590 -16.786 1.00 91.50 91 VAL A C 1
ATOM 668 O O . VAL A 1 91 ? 6.711 -3.284 -17.699 1.00 91.50 91 VAL A O 1
ATOM 671 N N . THR A 1 92 ? 7.411 -4.787 -16.205 1.00 94.12 92 THR A N 1
ATOM 672 C CA . THR A 1 92 ? 6.442 -5.823 -16.586 1.00 94.12 92 THR A CA 1
ATOM 673 C C . THR A 1 92 ? 5.522 -6.150 -15.417 1.00 94.12 92 THR A C 1
ATOM 675 O O . THR A 1 92 ? 5.905 -6.003 -14.252 1.00 94.12 92 THR A O 1
ATOM 678 N N . ALA A 1 93 ? 4.317 -6.646 -15.704 1.00 93.62 93 ALA A N 1
ATOM 679 C CA . ALA A 1 93 ? 3.368 -7.055 -14.670 1.00 93.62 93 ALA A CA 1
ATOM 680 C C . ALA A 1 93 ? 3.967 -8.057 -13.653 1.00 93.62 93 ALA A C 1
ATOM 682 O O . ALA A 1 93 ? 3.827 -7.823 -12.450 1.00 93.62 93 ALA A O 1
ATOM 683 N N . PRO A 1 94 ? 4.715 -9.107 -14.065 1.00 94.00 94 PRO A N 1
ATOM 684 C CA . PRO A 1 94 ? 5.388 -9.996 -13.116 1.00 94.00 94 PRO A CA 1
ATOM 685 C C . PRO A 1 94 ? 6.413 -9.279 -12.230 1.00 94.00 94 PRO A C 1
ATOM 687 O O . PRO A 1 94 ? 6.482 -9.557 -11.032 1.00 94.00 94 PRO A O 1
ATOM 690 N N . LYS A 1 95 ? 7.183 -8.329 -12.786 1.00 93.38 95 LYS A N 1
ATOM 691 C CA . LYS A 1 95 ? 8.131 -7.520 -12.005 1.00 93.38 95 LYS A CA 1
ATOM 692 C C . LYS A 1 95 ? 7.402 -6.665 -10.966 1.00 93.38 95 LYS A C 1
ATOM 694 O O . LYS A 1 95 ? 7.874 -6.593 -9.838 1.00 93.38 95 LYS A O 1
ATOM 699 N N . LEU A 1 96 ? 6.260 -6.062 -11.309 1.00 94.50 96 LEU A N 1
ATOM 700 C CA . LEU A 1 96 ? 5.453 -5.259 -10.378 1.00 94.50 96 LEU A CA 1
ATOM 701 C C . LEU A 1 96 ? 4.895 -6.100 -9.228 1.00 94.50 96 LEU A C 1
ATOM 703 O O . LEU A 1 96 ? 5.035 -5.721 -8.068 1.00 94.50 96 LEU A O 1
ATOM 707 N N . VAL A 1 97 ? 4.323 -7.268 -9.533 1.00 95.00 97 VAL A N 1
ATOM 708 C CA . VAL A 1 97 ? 3.810 -8.196 -8.511 1.00 95.00 97 VAL A CA 1
ATOM 709 C C . VAL A 1 97 ? 4.933 -8.649 -7.581 1.00 95.00 97 VAL A C 1
ATOM 711 O O . VAL A 1 97 ? 4.770 -8.648 -6.360 1.00 95.00 97 VAL A O 1
ATOM 714 N N . ARG A 1 98 ? 6.084 -9.024 -8.147 1.00 94.12 98 ARG A N 1
ATOM 715 C CA . ARG A 1 98 ? 7.252 -9.439 -7.370 1.00 94.12 98 ARG A CA 1
ATOM 716 C C . ARG A 1 98 ? 7.760 -8.304 -6.486 1.00 94.12 98 ARG A C 1
ATOM 718 O O . ARG A 1 98 ? 7.952 -8.507 -5.294 1.00 94.12 98 ARG A O 1
ATOM 725 N N . HIS A 1 99 ? 7.910 -7.107 -7.049 1.00 93.62 99 HIS A N 1
ATOM 726 C CA . HIS A 1 99 ? 8.381 -5.937 -6.316 1.00 93.62 99 HIS A CA 1
ATOM 727 C C . HIS A 1 99 ? 7.425 -5.535 -5.189 1.00 93.62 99 HIS A C 1
ATOM 729 O O . HIS A 1 99 ? 7.886 -5.221 -4.096 1.00 93.62 99 HIS A O 1
ATOM 735 N N . TRP A 1 100 ? 6.107 -5.610 -5.412 1.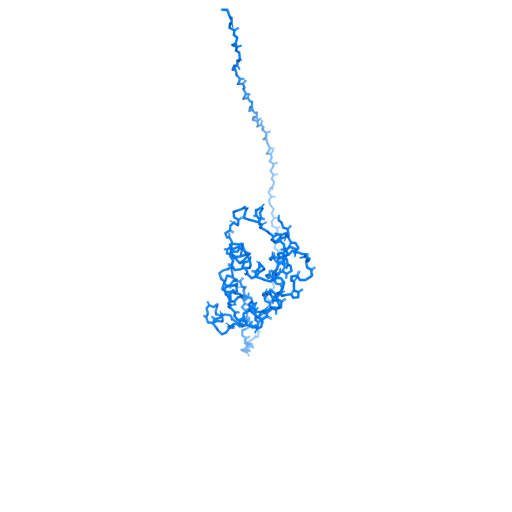00 94.56 100 TRP A N 1
ATOM 736 C CA . TRP A 1 100 ? 5.118 -5.424 -4.350 1.00 94.56 100 TRP A CA 1
ATOM 737 C C . TRP A 1 100 ? 5.373 -6.387 -3.190 1.00 94.56 100 TRP A C 1
ATOM 739 O O . TRP A 1 100 ? 5.567 -5.945 -2.063 1.00 94.56 100 TRP A O 1
ATOM 749 N N . ARG A 1 101 ? 5.416 -7.693 -3.476 1.00 94.31 101 ARG A N 1
ATOM 750 C CA . ARG A 1 101 ? 5.465 -8.743 -2.450 1.00 94.31 101 ARG A CA 1
ATOM 751 C C . ARG A 1 101 ? 6.792 -8.816 -1.708 1.00 94.31 101 ARG A C 1
ATOM 753 O O . ARG A 1 101 ? 6.788 -9.100 -0.517 1.00 94.31 101 ARG A O 1
ATOM 760 N N . GLU A 1 102 ? 7.902 -8.633 -2.416 1.00 91.44 102 GLU A N 1
ATOM 761 C CA . GLU A 1 102 ? 9.248 -8.900 -1.894 1.00 91.44 102 GLU A CA 1
ATOM 762 C C . GLU A 1 102 ? 9.964 -7.645 -1.397 1.00 91.44 102 GLU A C 1
ATOM 764 O O . GLU A 1 102 ? 10.890 -7.764 -0.603 1.00 91.44 102 GLU A O 1
ATOM 769 N N . VAL A 1 103 ? 9.556 -6.455 -1.848 1.00 91.69 103 VAL A N 1
ATOM 770 C CA . VAL A 1 103 ? 10.280 -5.210 -1.557 1.00 91.69 103 VAL A CA 1
ATOM 771 C C . VAL A 1 103 ? 9.343 -4.173 -0.952 1.00 91.69 103 VAL A C 1
ATOM 773 O O . VAL A 1 103 ? 9.388 -3.924 0.251 1.00 91.69 103 VAL A O 1
ATOM 776 N N . LEU A 1 104 ? 8.439 -3.614 -1.760 1.00 92.19 104 LEU A N 1
ATOM 777 C CA . LEU A 1 104 ? 7.658 -2.439 -1.374 1.00 92.19 104 LEU A CA 1
ATOM 778 C C . LEU A 1 104 ? 6.743 -2.708 -0.170 1.00 92.19 104 LEU A C 1
ATOM 780 O O . LEU A 1 104 ? 6.599 -1.846 0.694 1.00 92.19 104 LEU A O 1
ATOM 784 N N . PHE A 1 105 ? 6.159 -3.906 -0.076 1.00 93.56 105 PHE A N 1
ATOM 785 C CA . PHE A 1 105 ? 5.366 -4.310 1.084 1.00 93.56 105 PHE A CA 1
ATOM 786 C C . PHE A 1 105 ? 6.178 -4.267 2.384 1.00 93.56 105 PHE A C 1
ATOM 788 O O . PHE A 1 105 ? 5.698 -3.727 3.380 1.00 93.56 105 PHE A O 1
ATOM 795 N N . PHE A 1 106 ? 7.392 -4.821 2.388 1.00 92.06 106 PHE A N 1
ATOM 796 C CA . PHE A 1 106 ? 8.225 -4.882 3.590 1.00 92.06 106 PHE A CA 1
ATOM 797 C C . PHE A 1 106 ? 8.748 -3.503 3.986 1.00 92.06 106 PHE A C 1
ATOM 799 O O . PHE A 1 106 ? 8.728 -3.171 5.171 1.00 92.06 106 PHE A O 1
ATOM 806 N N . ASP A 1 107 ? 9.122 -2.680 3.006 1.00 91.44 107 ASP A N 1
ATOM 807 C CA . ASP A 1 107 ? 9.537 -1.296 3.242 1.00 91.44 107 ASP A CA 1
ATOM 808 C C . ASP A 1 107 ? 8.409 -0.477 3.884 1.00 91.44 107 ASP A C 1
ATOM 810 O O . ASP A 1 107 ? 8.613 0.181 4.906 1.00 91.44 107 ASP A O 1
ATOM 814 N N . LEU A 1 108 ? 7.192 -0.564 3.334 1.00 92.75 108 LEU A N 1
ATOM 815 C CA . LEU A 1 108 ? 6.019 0.101 3.903 1.00 92.75 108 LEU A CA 1
ATOM 816 C C . LEU A 1 108 ? 5.658 -0.474 5.275 1.00 92.75 108 LEU A C 1
ATOM 818 O O . LEU A 1 108 ? 5.321 0.283 6.182 1.00 92.75 108 LEU A O 1
ATOM 822 N N . LYS A 1 109 ? 5.744 -1.795 5.463 1.00 93.62 109 LYS A N 1
ATOM 823 C CA . LYS A 1 109 ? 5.472 -2.435 6.756 1.00 93.62 109 LYS A CA 1
ATOM 824 C C . LYS A 1 109 ? 6.421 -1.927 7.843 1.00 93.62 109 LYS A C 1
ATOM 826 O O . LYS A 1 109 ? 5.932 -1.590 8.917 1.00 93.62 109 LYS A O 1
ATOM 831 N N . ALA A 1 110 ? 7.721 -1.822 7.558 1.00 91.19 110 ALA A N 1
ATOM 832 C CA . ALA A 1 110 ? 8.705 -1.253 8.480 1.00 91.19 110 ALA A CA 1
ATOM 833 C C . ALA A 1 110 ? 8.406 0.226 8.777 1.00 91.19 110 ALA A C 1
ATOM 835 O O . ALA A 1 110 ? 8.317 0.634 9.931 1.00 91.19 110 ALA A O 1
ATOM 836 N N . PHE A 1 111 ? 8.135 1.023 7.739 1.00 91.81 111 PHE A N 1
ATOM 837 C CA . PHE A 1 111 ? 7.774 2.430 7.912 1.00 91.81 111 PHE A CA 1
ATOM 838 C C . PHE A 1 111 ? 6.540 2.615 8.815 1.00 91.81 111 PHE A C 1
ATOM 840 O O . PHE A 1 111 ? 6.562 3.409 9.756 1.00 91.81 111 PHE A O 1
ATOM 847 N N . PHE A 1 112 ? 5.465 1.860 8.571 1.00 92.69 112 PHE A N 1
ATOM 848 C CA . PHE A 1 112 ? 4.223 1.974 9.337 1.00 92.69 112 PHE A CA 1
ATOM 849 C C . PHE A 1 112 ? 4.265 1.296 10.712 1.00 92.69 112 PHE A C 1
ATOM 851 O O . PHE A 1 112 ? 3.456 1.660 11.569 1.00 92.69 112 PHE A O 1
ATOM 858 N N . SER A 1 113 ? 5.184 0.353 10.950 1.00 91.62 113 SER A N 1
ATOM 859 C CA . SER A 1 113 ? 5.444 -0.186 12.292 1.00 91.62 113 SER A CA 1
ATOM 860 C C . SER A 1 113 ? 6.190 0.817 13.181 1.00 91.62 113 SER A C 1
ATOM 862 O O . SER A 1 113 ? 6.141 0.693 14.403 1.00 91.62 113 SER A O 1
ATOM 864 N N . GLY A 1 114 ? 6.813 1.845 12.590 1.00 84.62 114 GLY A N 1
ATOM 865 C CA . GLY A 1 114 ? 7.684 2.792 13.287 1.00 84.62 114 GLY A CA 1
ATOM 866 C C . GLY A 1 114 ? 9.132 2.309 13.384 1.00 84.62 114 GLY A C 1
ATOM 867 O O . GLY A 1 114 ? 9.963 2.984 13.992 1.00 84.62 114 GLY A O 1
ATOM 868 N N . GLU A 1 115 ? 9.455 1.169 12.772 1.00 82.19 115 GLU A N 1
ATOM 869 C CA . GLU A 1 115 ? 10.838 0.772 12.565 1.00 82.19 115 GLU A CA 1
ATOM 870 C C . GLU A 1 115 ? 11.442 1.679 11.493 1.00 82.19 115 GLU A C 1
ATOM 872 O O . GLU A 1 115 ? 10.897 1.846 10.401 1.00 82.19 115 GLU A O 1
ATOM 877 N N . ALA A 1 116 ? 12.587 2.296 11.791 1.00 63.66 116 ALA A N 1
ATOM 878 C CA . ALA A 1 116 ? 13.312 3.046 10.777 1.00 63.66 116 ALA A CA 1
ATOM 879 C C . ALA A 1 116 ? 13.615 2.090 9.616 1.00 63.66 116 ALA A C 1
ATOM 881 O O . ALA A 1 116 ? 14.396 1.151 9.789 1.00 63.66 116 ALA A O 1
ATOM 882 N N . ALA A 1 117 ? 12.994 2.319 8.454 1.00 63.00 117 ALA A N 1
ATOM 883 C CA . ALA A 1 117 ? 13.303 1.600 7.227 1.00 63.00 117 ALA A CA 1
ATOM 884 C C . ALA A 1 117 ? 14.788 1.847 6.935 1.00 63.00 117 ALA A C 1
ATOM 886 O O . ALA A 1 117 ? 15.178 2.901 6.431 1.00 63.00 117 ALA A O 1
ATOM 887 N N . LYS A 1 118 ? 15.651 0.930 7.388 1.00 53.38 118 LYS A N 1
ATOM 888 C CA . LYS A 1 118 ? 17.107 1.077 7.349 1.00 53.38 118 LYS A CA 1
ATOM 889 C C . LYS A 1 118 ? 17.538 1.155 5.888 1.00 53.38 118 LYS A C 1
ATOM 891 O O . LYS A 1 118 ? 17.793 0.132 5.270 1.00 53.38 118 LYS A O 1
ATOM 896 N N . LYS A 1 119 ? 17.643 2.371 5.343 1.00 54.69 119 LYS A N 1
ATOM 897 C CA . LYS A 1 119 ? 18.280 2.687 4.052 1.00 54.69 119 LYS A CA 1
ATOM 898 C C . LYS A 1 119 ? 17.740 1.915 2.823 1.00 54.69 119 LYS A C 1
ATOM 900 O O . LYS A 1 119 ? 18.384 1.956 1.777 1.00 54.69 119 LYS A O 1
ATOM 905 N N . SER A 1 120 ? 16.602 1.217 2.906 1.00 55.62 120 SER A N 1
ATOM 906 C CA . SER A 1 120 ? 16.201 0.213 1.902 1.00 55.62 120 SER A CA 1
ATOM 907 C C . SER A 1 120 ? 15.671 0.812 0.599 1.00 55.62 120 SER A C 1
ATOM 909 O O . SER A 1 120 ? 15.934 0.264 -0.473 1.00 55.62 120 SER A O 1
ATOM 911 N N . LEU A 1 121 ? 15.041 1.991 0.647 1.00 62.78 121 LEU A N 1
ATOM 912 C CA . LEU A 1 121 ? 14.539 2.645 -0.563 1.00 62.78 121 LEU A CA 1
ATOM 913 C C . LEU A 1 121 ? 15.643 3.092 -1.536 1.00 62.78 121 LEU A C 1
ATOM 915 O O . LEU A 1 121 ? 15.376 3.184 -2.736 1.00 62.78 121 LEU A O 1
ATOM 919 N N . GLY A 1 122 ? 16.864 3.332 -1.040 1.00 53.75 122 GLY A N 1
ATOM 920 C CA . GLY A 1 122 ? 17.994 3.862 -1.815 1.00 53.75 122 GLY A CA 1
ATOM 921 C C . 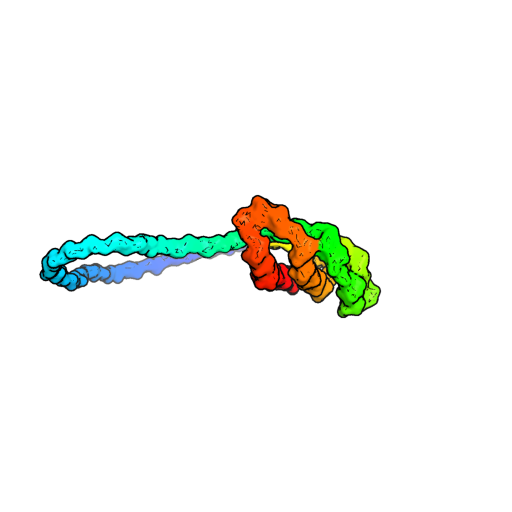GLY A 1 122 ? 18.679 2.854 -2.747 1.00 53.75 122 GLY A C 1
ATOM 922 O O . GLY A 1 122 ? 19.476 3.254 -3.589 1.00 53.75 122 GLY A O 1
ATOM 923 N N . LYS A 1 123 ? 18.368 1.554 -2.630 1.00 60.06 123 LYS A N 1
ATOM 924 C CA . LYS A 1 123 ? 18.804 0.491 -3.563 1.00 60.06 123 LYS A CA 1
ATOM 925 C C . LYS A 1 123 ? 17.621 -0.207 -4.244 1.00 60.06 123 LYS A C 1
ATOM 927 O O . LYS A 1 123 ? 17.733 -1.358 -4.663 1.00 60.06 123 LYS A O 1
ATOM 932 N N . ALA A 1 124 ? 16.461 0.440 -4.310 1.00 64.75 124 ALA A N 1
ATOM 933 C CA . ALA A 1 124 ? 15.288 -0.201 -4.881 1.00 64.75 124 ALA A CA 1
ATOM 934 C C . ALA A 1 124 ? 15.452 -0.430 -6.387 1.00 64.75 124 ALA A C 1
ATOM 936 O O . ALA A 1 124 ? 15.860 0.456 -7.133 1.00 64.75 124 ALA A O 1
ATOM 937 N N . SER A 1 125 ? 15.053 -1.617 -6.842 1.00 72.94 125 SER A N 1
ATOM 938 C CA . SER A 1 125 ? 15.092 -2.017 -8.254 1.00 72.94 125 SER A CA 1
ATOM 939 C C . SER A 1 125 ? 14.115 -1.245 -9.154 1.00 72.94 125 SER A C 1
ATOM 941 O O . SER A 1 125 ? 14.035 -1.529 -10.345 1.00 72.94 125 SER A O 1
ATOM 943 N N . MET A 1 126 ? 13.298 -0.354 -8.586 1.00 86.81 126 MET A N 1
ATOM 944 C CA . MET A 1 126 ? 12.269 0.412 -9.284 1.00 86.81 1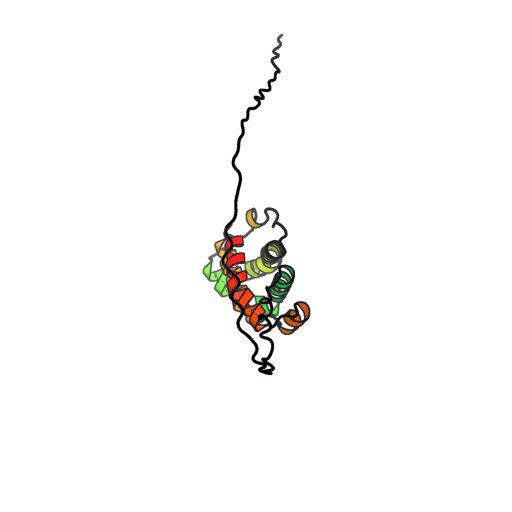26 MET A CA 1
ATOM 945 C C . MET A 1 126 ? 12.310 1.871 -8.845 1.00 86.81 126 MET A C 1
ATOM 947 O O . MET A 1 126 ? 12.482 2.167 -7.661 1.00 86.81 126 MET A O 1
ATOM 951 N N . GLY A 1 127 ? 12.109 2.768 -9.811 1.00 88.75 127 GLY A N 1
ATOM 952 C CA . GLY A 1 127 ? 12.064 4.204 -9.567 1.00 88.75 127 GLY A CA 1
ATOM 953 C C . GLY A 1 127 ? 10.883 4.631 -8.680 1.00 88.75 127 GLY A C 1
ATOM 954 O O . GLY A 1 127 ? 9.889 3.903 -8.563 1.00 88.75 127 GLY A O 1
ATOM 955 N N . PRO A 1 128 ? 10.964 5.827 -8.068 1.00 90.19 128 PRO A N 1
ATOM 956 C CA . PRO A 1 128 ? 9.936 6.347 -7.166 1.00 90.19 128 PRO A CA 1
ATOM 957 C C . PRO A 1 128 ? 8.552 6.442 -7.822 1.00 90.19 128 PRO A C 1
ATOM 959 O O . PRO A 1 128 ? 7.572 6.049 -7.196 1.00 90.19 128 PRO A O 1
ATOM 962 N N . GLU A 1 129 ? 8.466 6.848 -9.093 1.00 91.75 129 GLU A N 1
ATOM 963 C CA . GLU A 1 129 ? 7.194 6.939 -9.830 1.00 91.75 129 GLU A CA 1
ATOM 964 C C . GLU A 1 129 ? 6.489 5.580 -9.963 1.00 91.75 129 GLU A C 1
ATOM 966 O O . GLU A 1 129 ? 5.294 5.459 -9.687 1.00 91.75 129 GLU A O 1
ATOM 971 N N . VAL A 1 130 ? 7.246 4.528 -10.292 1.00 93.06 130 VAL A N 1
ATOM 972 C CA . VAL A 1 130 ? 6.716 3.161 -10.417 1.00 93.06 130 VAL A CA 1
ATOM 973 C C . VAL A 1 130 ? 6.206 2.661 -9.067 1.00 93.06 130 VAL A C 1
ATOM 975 O O . VAL A 1 130 ? 5.089 2.152 -8.968 1.00 93.06 130 VAL A O 1
ATOM 978 N N . ARG A 1 131 ? 6.996 2.849 -8.001 1.00 93.44 131 ARG A N 1
ATOM 979 C CA . ARG A 1 131 ? 6.612 2.459 -6.634 1.00 93.44 131 ARG A CA 1
ATOM 980 C C . ARG A 1 131 ? 5.372 3.210 -6.158 1.00 93.44 131 ARG A C 1
ATOM 982 O O . ARG A 1 131 ? 4.492 2.611 -5.544 1.00 93.44 131 ARG A O 1
ATOM 989 N N . LYS A 1 132 ? 5.280 4.505 -6.465 1.00 94.56 132 LYS A N 1
ATOM 990 C CA . LYS A 1 132 ? 4.145 5.354 -6.101 1.00 94.56 132 LYS A CA 1
ATOM 991 C C . LYS A 1 132 ? 2.868 4.890 -6.793 1.00 94.56 132 LYS A C 1
ATOM 993 O O . LYS A 1 132 ? 1.865 4.680 -6.114 1.00 94.56 132 LYS A O 1
ATOM 998 N N . GLY A 1 133 ? 2.901 4.674 -8.108 1.00 94.88 133 GLY A N 1
ATOM 999 C CA . GLY A 1 133 ? 1.728 4.178 -8.831 1.00 94.88 133 GLY A CA 1
ATOM 1000 C C . GLY A 1 133 ? 1.330 2.763 -8.399 1.00 94.88 133 GLY A C 1
ATOM 1001 O O . GLY A 1 133 ? 0.142 2.480 -8.247 1.00 94.88 133 GLY A O 1
ATOM 1002 N N . LEU A 1 134 ? 2.303 1.900 -8.088 1.00 95.25 134 LEU A N 1
ATOM 1003 C CA . LEU A 1 134 ? 2.043 0.576 -7.521 1.00 95.25 134 LEU A CA 1
ATOM 1004 C C . LEU A 1 134 ? 1.352 0.658 -6.152 1.00 95.25 134 LEU A C 1
ATOM 1006 O O . LEU A 1 134 ? 0.351 -0.021 -5.930 1.00 95.25 134 LEU A O 1
ATOM 1010 N N . TRP A 1 135 ? 1.830 1.524 -5.255 1.00 96.56 135 TRP A N 1
ATOM 1011 C CA . TRP A 1 135 ? 1.188 1.765 -3.961 1.00 96.56 135 TRP A CA 1
ATOM 1012 C C . TRP A 1 135 ? -0.246 2.281 -4.118 1.00 96.56 135 TRP A C 1
ATOM 1014 O O . TRP A 1 135 ? -1.169 1.758 -3.490 1.00 96.56 135 TRP A O 1
ATOM 1024 N N . GLN A 1 136 ? -0.462 3.256 -5.001 1.00 96.38 136 GLN A N 1
ATOM 1025 C CA . GLN A 1 136 ? -1.796 3.784 -5.286 1.00 96.38 136 GLN A CA 1
ATOM 1026 C C . GLN A 1 136 ? -2.744 2.702 -5.808 1.00 96.38 136 GLN A C 1
ATOM 1028 O O . GLN A 1 136 ? -3.884 2.621 -5.345 1.00 96.38 136 GLN A O 1
ATOM 1033 N N . ALA A 1 137 ? -2.274 1.842 -6.713 1.00 96.06 137 ALA A N 1
ATOM 1034 C CA . ALA A 1 137 ? -3.063 0.736 -7.240 1.00 96.06 137 ALA A CA 1
ATOM 1035 C C . ALA A 1 137 ? -3.470 -0.259 -6.137 1.00 96.06 137 ALA A C 1
ATOM 1037 O O . ALA A 1 137 ? -4.629 -0.672 -6.081 1.00 96.06 137 ALA A O 1
ATOM 1038 N N . MET A 1 138 ? -2.565 -0.582 -5.204 1.00 96.56 138 MET A N 1
ATOM 1039 C CA . MET A 1 138 ? -2.891 -1.435 -4.052 1.00 96.56 138 MET A CA 1
ATOM 1040 C C . MET A 1 138 ? -3.935 -0.796 -3.134 1.00 96.56 138 MET A C 1
ATOM 1042 O O . MET A 1 138 ? -4.891 -1.455 -2.726 1.00 96.56 138 MET A O 1
ATOM 1046 N N . VAL A 1 139 ? -3.799 0.500 -2.839 1.00 96.50 139 VAL A N 1
ATOM 1047 C CA . VAL A 1 139 ? -4.775 1.235 -2.019 1.00 96.50 139 VAL A CA 1
ATOM 1048 C C . VAL A 1 139 ? -6.149 1.288 -2.695 1.00 96.50 139 VAL A C 1
ATOM 1050 O O . VAL A 1 139 ? -7.169 1.183 -2.015 1.00 96.50 139 VAL A O 1
ATOM 1053 N N . GLN A 1 140 ? -6.210 1.428 -4.020 1.00 95.31 140 GLN A N 1
ATOM 1054 C CA . GLN A 1 140 ? -7.477 1.398 -4.761 1.00 95.31 140 GLN A CA 1
ATOM 1055 C C . GLN A 1 140 ? -8.132 0.013 -4.725 1.00 95.31 140 GLN A C 1
ATOM 1057 O O . GLN A 1 140 ? -9.349 -0.087 -4.580 1.00 95.31 140 GLN A O 1
ATOM 1062 N N . ALA A 1 141 ? -7.334 -1.054 -4.758 1.00 94.62 141 ALA A N 1
ATOM 1063 C CA . ALA A 1 141 ? -7.810 -2.428 -4.640 1.00 94.62 141 ALA A CA 1
ATOM 1064 C C . ALA A 1 141 ? -8.217 -2.836 -3.213 1.00 94.62 141 ALA A C 1
ATOM 1066 O O . ALA A 1 141 ? -8.553 -3.997 -2.974 1.00 94.62 141 ALA A O 1
ATOM 1067 N N . CYS A 1 142 ? -8.244 -1.904 -2.252 1.00 93.06 142 CYS A N 1
ATOM 1068 C CA . CYS A 1 142 ? -8.530 -2.223 -0.858 1.00 93.06 142 CYS A CA 1
ATOM 1069 C C . CYS A 1 142 ? -9.911 -2.863 -0.643 1.00 93.06 142 CYS A C 1
ATOM 1071 O O . CYS A 1 142 ? -10.118 -3.544 0.353 1.00 93.06 142 CYS A O 1
ATOM 1073 N N . ASP A 1 143 ? -10.869 -2.691 -1.558 1.00 93.31 143 ASP A N 1
ATOM 1074 C CA . ASP A 1 143 ? -12.177 -3.354 -1.464 1.00 93.31 143 ASP A CA 1
ATOM 1075 C C . ASP A 1 143 ? -12.114 -4.876 -1.654 1.00 93.31 143 ASP A C 1
ATOM 1077 O O . ASP A 1 143 ? -13.076 -5.563 -1.328 1.00 93.31 143 ASP A O 1
ATOM 1081 N N . LYS A 1 144 ? -10.983 -5.409 -2.131 1.00 95.19 144 LYS A N 1
ATOM 1082 C CA . LYS A 1 144 ? -10.729 -6.851 -2.258 1.00 95.19 144 LYS A CA 1
ATOM 1083 C C . LYS A 1 144 ? -10.031 -7.463 -1.045 1.00 95.19 144 LYS A C 1
ATOM 1085 O O . LYS A 1 144 ? -9.798 -8.668 -1.030 1.00 95.19 144 LYS A O 1
ATOM 1090 N N . VAL A 1 145 ? -9.688 -6.652 -0.046 1.00 95.25 145 VAL A N 1
ATOM 1091 C CA . VAL A 1 145 ? -9.180 -7.140 1.240 1.00 95.25 145 VAL A CA 1
ATOM 1092 C C . VAL A 1 145 ? -10.312 -7.849 1.981 1.00 95.25 145 VAL A C 1
ATOM 1094 O O . VAL A 1 145 ? -11.449 -7.373 1.986 1.00 95.25 145 VAL A O 1
ATOM 1097 N N . ASP A 1 146 ? -9.996 -8.961 2.641 1.00 94.88 146 ASP A N 1
ATOM 1098 C CA . ASP A 1 146 ? -10.916 -9.593 3.582 1.00 94.88 146 ASP A CA 1
ATOM 1099 C C . ASP A 1 146 ? -10.982 -8.775 4.876 1.00 94.88 146 ASP A C 1
ATOM 1101 O O . ASP A 1 146 ? -10.220 -8.972 5.825 1.00 94.88 146 ASP A O 1
ATOM 1105 N N . TRP A 1 147 ? -11.874 -7.787 4.882 1.00 94.81 147 TRP A N 1
ATOM 1106 C CA . TRP A 1 147 ? -11.993 -6.864 6.000 1.00 94.81 147 TRP A CA 1
ATOM 1107 C C . TRP A 1 147 ? -12.493 -7.523 7.275 1.00 94.81 147 TRP A C 1
ATOM 1109 O O . TRP A 1 147 ? -12.154 -7.014 8.333 1.00 94.81 147 TRP A O 1
ATOM 1119 N N . LYS A 1 148 ? -13.204 -8.654 7.205 1.00 94.94 148 LYS A N 1
ATOM 1120 C CA . LYS A 1 148 ? -13.691 -9.335 8.413 1.00 94.94 148 LYS A CA 1
ATOM 1121 C C . LYS A 1 148 ? -12.524 -9.763 9.300 1.00 94.94 148 LYS A C 1
ATOM 1123 O O . LYS A 1 148 ? -12.483 -9.432 10.478 1.00 94.94 148 LYS A O 1
ATOM 1128 N N . VAL A 1 149 ? -11.510 -10.384 8.697 1.00 94.25 149 VAL A N 1
ATOM 1129 C CA . VAL A 1 149 ? -10.288 -10.805 9.402 1.00 94.25 149 VAL A CA 1
ATOM 1130 C C . VAL A 1 149 ? -9.514 -9.603 9.956 1.00 94.25 149 VAL A C 1
ATOM 1132 O O . VAL A 1 149 ? -8.935 -9.660 11.041 1.00 94.25 149 VAL A O 1
ATOM 1135 N N . VAL A 1 150 ? -9.488 -8.485 9.225 1.00 95.19 150 VAL A N 1
ATOM 1136 C CA . VAL A 1 150 ? -8.814 -7.258 9.682 1.00 95.19 150 VAL A CA 1
ATOM 1137 C C . VAL A 1 150 ? -9.567 -6.629 10.860 1.00 95.19 150 VAL A C 1
ATOM 1139 O O . VAL A 1 150 ? -8.931 -6.199 11.822 1.00 95.19 150 VAL A O 1
ATOM 1142 N N . GLU A 1 151 ? -10.899 -6.586 10.818 1.00 95.81 151 GLU A N 1
ATOM 1143 C CA . GLU A 1 151 ? -11.744 -6.090 11.911 1.00 95.81 151 GLU A CA 1
ATOM 1144 C C . GLU A 1 151 ? -11.520 -6.912 13.185 1.00 95.81 151 GLU A C 1
ATOM 1146 O O . GLU A 1 151 ? -11.224 -6.338 14.230 1.00 95.81 151 GLU A O 1
ATOM 1151 N N . GLU A 1 152 ? -11.548 -8.244 13.086 1.00 95.94 152 GLU A N 1
ATOM 1152 C CA . GLU A 1 152 ? -11.305 -9.152 14.216 1.00 95.94 152 GLU A CA 1
ATOM 1153 C C . GLU A 1 152 ? -9.935 -8.925 14.867 1.00 95.94 152 GLU A C 1
ATOM 1155 O O . GLU A 1 152 ? -9.815 -8.898 16.091 1.00 95.94 152 GLU A O 1
ATOM 1160 N N . ARG A 1 153 ? -8.890 -8.705 14.060 1.00 95.19 153 ARG A N 1
ATOM 1161 C CA . ARG A 1 153 ? -7.524 -8.485 14.564 1.00 95.19 153 ARG A CA 1
ATOM 1162 C C . ARG A 1 153 ? -7.289 -7.085 15.126 1.00 95.19 153 ARG A C 1
ATOM 1164 O O . ARG A 1 153 ? -6.362 -6.899 15.911 1.00 95.19 153 ARG A O 1
ATOM 1171 N N . THR A 1 154 ? -8.052 -6.088 14.686 1.00 93.00 154 THR A N 1
ATOM 1172 C CA . THR A 1 154 ? -7.825 -4.680 15.059 1.00 93.00 154 THR A CA 1
ATOM 1173 C C . THR A 1 154 ? -8.822 -4.147 16.078 1.00 93.00 154 THR A C 1
ATOM 1175 O O . THR A 1 154 ? -8.513 -3.146 16.726 1.00 93.00 154 THR A O 1
ATOM 1178 N N . GLY A 1 155 ? -9.994 -4.777 16.204 1.00 93.62 155 GLY A N 1
ATOM 1179 C CA . GLY A 1 155 ? -11.125 -4.293 16.996 1.00 93.62 155 GLY A CA 1
ATOM 1180 C C . GLY A 1 155 ? -11.829 -3.066 16.403 1.00 93.62 155 GLY A C 1
ATOM 1181 O O . GLY A 1 155 ? -12.693 -2.489 17.054 1.00 93.62 155 GLY A O 1
ATOM 1182 N N . LEU A 1 156 ? -11.466 -2.638 15.188 1.00 93.31 156 LEU A N 1
ATOM 1183 C CA . LEU A 1 156 ? -12.012 -1.448 14.531 1.00 93.31 156 LEU A CA 1
ATOM 1184 C C . LEU A 1 156 ? -12.857 -1.832 13.323 1.00 93.31 156 LEU A C 1
ATOM 1186 O O . LEU A 1 156 ? -12.548 -2.801 12.645 1.00 93.31 156 LEU A O 1
ATOM 1190 N N . SER A 1 157 ? -13.860 -1.016 12.992 1.00 94.88 157 SER A N 1
ATOM 1191 C CA . SER A 1 157 ? -14.707 -1.268 11.822 1.00 94.88 157 SER A CA 1
ATOM 1192 C C . SER A 1 157 ? -13.971 -1.085 10.490 1.00 94.88 157 SER A C 1
ATOM 1194 O O . SER A 1 157 ? -13.154 -0.174 10.306 1.00 94.88 157 SER A O 1
ATOM 1196 N N . ALA A 1 158 ? -14.349 -1.892 9.503 1.00 94.62 158 ALA A N 1
ATOM 1197 C CA . ALA A 1 158 ? -13.822 -1.901 8.148 1.00 94.62 158 ALA A CA 1
ATOM 1198 C C . ALA A 1 158 ? -13.959 -0.527 7.501 1.00 94.62 158 ALA A C 1
ATOM 1200 O O . ALA A 1 158 ? -13.026 -0.047 6.865 1.00 94.62 158 ALA A O 1
ATOM 1201 N N . SER A 1 159 ? -15.088 0.155 7.704 1.00 94.75 159 SER A N 1
ATOM 1202 C CA . SER A 1 159 ? -15.317 1.508 7.185 1.00 94.75 159 SER A CA 1
ATOM 1203 C C . SER A 1 159 ? -14.275 2.505 7.699 1.00 94.75 159 SER A C 1
ATOM 1205 O O . SER A 1 159 ? -13.744 3.303 6.923 1.00 94.75 159 SER A O 1
ATOM 1207 N N . LYS A 1 160 ? -13.932 2.439 8.992 1.00 93.81 160 LYS A N 1
ATOM 1208 C CA . LYS A 1 160 ? -12.911 3.300 9.601 1.00 93.81 160 LYS A CA 1
ATOM 1209 C C . LYS A 1 160 ? -11.522 2.972 9.054 1.00 93.81 160 LYS A C 1
ATOM 1211 O O . LYS A 1 160 ? -10.787 3.885 8.683 1.00 93.81 160 LYS A O 1
ATOM 1216 N N . LEU A 1 161 ? -11.183 1.687 8.959 1.00 95.31 161 LEU A N 1
ATOM 1217 C CA . LEU A 1 161 ? -9.884 1.219 8.469 1.00 95.31 161 LEU A CA 1
ATOM 1218 C C . LEU A 1 161 ? -9.682 1.529 6.979 1.00 95.31 161 LEU A C 1
ATOM 1220 O O . LEU A 1 161 ? -8.639 2.059 6.603 1.00 95.31 161 LEU A O 1
ATOM 1224 N N . LYS A 1 162 ? -10.698 1.294 6.140 1.00 95.38 162 LYS A N 1
ATOM 1225 C CA . LYS A 1 162 ? -10.720 1.671 4.716 1.00 95.38 162 LYS A CA 1
ATOM 1226 C C . LYS A 1 162 ? -10.509 3.165 4.534 1.00 95.38 162 LYS A C 1
ATOM 1228 O O . LYS A 1 162 ? -9.697 3.577 3.706 1.00 95.38 162 LYS A O 1
ATOM 1233 N N . ARG A 1 163 ? -11.228 3.984 5.308 1.00 95.69 163 ARG A N 1
ATOM 1234 C CA . ARG A 1 163 ? -11.080 5.441 5.265 1.00 95.69 163 ARG A CA 1
ATOM 1235 C C . ARG A 1 163 ? -9.668 5.859 5.666 1.00 95.69 163 ARG A C 1
ATOM 1237 O O . ARG A 1 163 ? -9.036 6.626 4.946 1.00 95.69 163 ARG A O 1
ATOM 1244 N N . HIS A 1 164 ? -9.148 5.304 6.761 1.00 95.44 164 HIS A N 1
ATOM 1245 C CA . HIS A 1 164 ? -7.788 5.576 7.229 1.00 95.44 164 HIS A CA 1
ATOM 1246 C C . HIS A 1 164 ? -6.726 5.187 6.195 1.00 95.44 164 HIS A C 1
ATOM 1248 O O . HIS A 1 164 ? -5.799 5.957 5.941 1.00 95.44 164 HIS A O 1
ATOM 1254 N N . LEU A 1 165 ? -6.896 4.032 5.547 1.00 96.25 165 LEU A N 1
ATOM 1255 C CA . LEU A 1 165 ? -6.028 3.569 4.471 1.00 96.25 165 LEU A CA 1
ATOM 1256 C C . LEU A 1 165 ? -6.040 4.542 3.282 1.00 96.25 165 LEU A C 1
ATOM 1258 O O . LEU A 1 165 ? -4.984 4.983 2.829 1.00 96.25 165 LEU A O 1
ATOM 1262 N N . ARG A 1 166 ? -7.234 4.906 2.798 1.00 95.69 166 ARG A N 1
ATOM 1263 C CA . ARG A 1 166 ? -7.408 5.778 1.626 1.00 95.69 166 ARG A CA 1
ATOM 1264 C C . ARG A 1 166 ? -6.953 7.213 1.877 1.00 95.69 166 ARG A C 1
ATOM 1266 O O . ARG A 1 166 ? -6.489 7.856 0.943 1.00 95.69 166 ARG A O 1
ATOM 1273 N N . GLU A 1 167 ? -7.085 7.731 3.094 1.00 94.19 167 GLU A N 1
ATOM 1274 C CA . GLU A 1 167 ? -6.779 9.132 3.399 1.00 94.19 167 GLU A CA 1
ATOM 1275 C C . GLU A 1 167 ? -5.382 9.319 3.998 1.00 94.19 167 GLU A C 1
ATOM 1277 O O . GLU A 1 167 ? -4.576 10.067 3.441 1.00 94.19 167 GLU A O 1
ATOM 1282 N N . SER A 1 168 ? -5.101 8.660 5.126 1.00 94.38 168 SER A N 1
ATOM 1283 C CA . SER A 1 168 ? -3.881 8.877 5.914 1.00 94.38 168 SER A CA 1
ATOM 1284 C C . SER A 1 168 ? -2.736 8.034 5.373 1.00 94.38 168 SER A C 1
ATOM 1286 O O . SER A 1 168 ? -1.737 8.575 4.901 1.00 94.38 168 SER A O 1
ATOM 1288 N N . MET A 1 169 ? -2.903 6.706 5.355 1.00 95.56 169 MET A N 1
ATOM 1289 C CA . MET A 1 169 ? -1.817 5.803 4.963 1.00 95.56 169 MET A CA 1
ATOM 1290 C C . MET A 1 169 ? -1.415 6.000 3.505 1.00 95.56 169 MET A C 1
ATOM 1292 O O . MET A 1 169 ? -0.229 5.949 3.204 1.00 95.56 169 MET A O 1
ATOM 1296 N N . ARG A 1 170 ? -2.362 6.286 2.600 1.00 96.56 170 ARG A N 1
ATOM 1297 C CA . ARG A 1 170 ? -2.030 6.608 1.206 1.00 96.56 170 ARG A CA 1
ATOM 1298 C C . ARG A 1 170 ? -1.007 7.741 1.129 1.00 96.56 170 ARG A C 1
ATOM 1300 O O . ARG A 1 170 ? 0.052 7.546 0.544 1.00 96.56 170 ARG A O 1
ATOM 1307 N N . LYS A 1 171 ? -1.302 8.885 1.759 1.00 95.44 171 LYS A N 1
ATOM 1308 C CA . LYS A 1 171 ? -0.445 10.083 1.738 1.00 95.44 171 LYS A CA 1
ATOM 1309 C C . LYS A 1 171 ? 0.891 9.847 2.438 1.00 95.44 171 LYS A C 1
ATOM 1311 O O . LYS A 1 171 ? 1.923 10.287 1.945 1.00 95.44 171 LYS A O 1
ATOM 1316 N N . GLU A 1 172 ? 0.872 9.178 3.587 1.00 93.94 172 GLU A N 1
ATOM 1317 C CA . GLU A 1 172 ? 2.088 8.864 4.345 1.00 93.94 172 GLU A CA 1
ATOM 1318 C C . GLU A 1 172 ? 3.007 7.917 3.559 1.00 93.94 172 GLU A C 1
ATOM 1320 O O . GLU A 1 172 ? 4.201 8.183 3.448 1.00 93.94 172 GLU A O 1
ATOM 1325 N N . GLY A 1 173 ? 2.444 6.876 2.939 1.00 93.31 173 GLY A N 1
ATOM 1326 C CA . GLY A 1 173 ? 3.184 5.944 2.088 1.00 93.31 173 GLY A CA 1
ATOM 1327 C C . GLY A 1 173 ? 3.733 6.609 0.826 1.00 93.31 173 GLY A C 1
ATOM 1328 O O . GLY A 1 173 ? 4.886 6.393 0.477 1.00 93.31 173 GLY A O 1
ATOM 1329 N N . GLU A 1 174 ? 2.956 7.478 0.171 1.00 94.31 174 GLU A N 1
ATOM 1330 C CA . GLU A 1 174 ? 3.431 8.253 -0.986 1.00 94.31 174 GLU A CA 1
ATOM 1331 C C . GLU A 1 174 ? 4.605 9.167 -0.628 1.00 94.31 174 GLU A C 1
ATOM 1333 O O . GLU A 1 174 ? 5.570 9.235 -1.385 1.00 94.31 174 GLU A O 1
ATOM 1338 N N . ARG A 1 175 ? 4.541 9.846 0.526 1.00 91.94 175 ARG A N 1
ATOM 1339 C CA . ARG A 1 175 ? 5.652 10.670 1.019 1.00 91.94 175 ARG A CA 1
ATOM 1340 C C . ARG A 1 175 ? 6.889 9.820 1.247 1.00 91.94 175 ARG A C 1
ATOM 1342 O O . ARG A 1 175 ? 7.941 10.158 0.728 1.00 91.94 175 ARG A O 1
ATOM 1349 N N . PHE A 1 176 ? 6.748 8.708 1.965 1.00 90.81 176 PHE A N 1
ATOM 1350 C CA . PHE A 1 176 ? 7.850 7.783 2.213 1.00 90.81 176 PHE A CA 1
ATOM 1351 C C . PHE A 1 176 ? 8.493 7.273 0.916 1.00 90.81 176 PHE A C 1
ATOM 1353 O O . PHE A 1 176 ? 9.710 7.250 0.823 1.00 90.81 176 PHE A O 1
ATOM 1360 N N . ILE A 1 177 ? 7.693 6.926 -0.098 1.00 91.31 177 ILE A N 1
ATOM 1361 C CA . ILE A 1 177 ? 8.184 6.407 -1.386 1.00 91.31 177 ILE A CA 1
ATOM 1362 C C . ILE A 1 177 ? 8.938 7.461 -2.216 1.00 91.31 177 ILE A C 1
ATOM 1364 O O . ILE A 1 177 ? 9.794 7.107 -3.037 1.00 91.31 177 ILE A O 1
ATOM 1368 N N . ALA A 1 178 ? 8.567 8.733 -2.053 1.00 83.31 178 ALA A N 1
ATOM 1369 C CA . ALA A 1 178 ? 9.157 9.860 -2.768 1.00 83.31 178 ALA A CA 1
ATOM 1370 C C . ALA A 1 178 ? 10.498 10.329 -2.174 1.00 83.31 178 ALA A C 1
ATOM 1372 O O . ALA A 1 178 ? 11.212 11.071 -2.848 1.00 83.31 178 ALA A O 1
ATOM 1373 N N . HIS A 1 179 ? 10.812 9.923 -0.940 1.00 70.81 179 HIS A N 1
ATOM 1374 C CA . HIS A 1 179 ? 12.095 10.169 -0.276 1.00 70.81 179 HIS A CA 1
ATOM 1375 C C . HIS A 1 179 ? 13.131 9.092 -0.631 1.00 70.81 179 HIS A C 1
ATOM 1377 O O . HIS A 1 179 ? 14.328 9.453 -0.654 1.00 70.81 179 HIS A O 1
#

Secondary structure (DSSP, 8-state):
------------------------------------------------PPPPPPPP--HHHHHHHHHHHTSHHHHTTS-HHHHHHHH-TT--HHHHHHHIIIIIHHHHHHHHHT----SGGGG-SS-HHHHHHHHHHHHHGGGGS-HHHHHHHHSS-HHHHHHHIIIIIHHHHHHHHH-

pLDDT: mean 77.0, std 21.88, range [36.22, 96.56]

Organism: NCBI:txid71784